Protein AF-A0A947R708-F1 (afdb_monomer_lite)

pLDDT: mean 81.93, std 15.13, range [46.0, 98.25]

Sequence (168 aa):
MAEIEKKAKVAKKEKVEKRPKFTPEEKHSRVLEILKKEYTIENWLLAVLSPVLILYGVYITIGKFGSVDLTAILGNSGIGFIDFFFQTDLARTIVGIVLMVIGSLVIIYLLLPILRPSYQELKKVTWPTAKQLGTDTSRVFAFFVFLMVLFTLYGFALDPLFKWLYSL

Radius of gyration: 36.58 Å; chains: 1; bounding box: 78×97×72 Å

Foldseek 3Di:
DVVVVVVVVVVVPPPPPCPPPDDPVNVVVVVVVVVVVVVVVVLVVLVVVLVVLLVVLVCLLVCDDVPDRNLVCQQPVVPVVSNVQRVDNVSSNVSSVVSNVVSVVSVVVSCCVVVVVVVVVVVVDDDDDPVRVVVVVVVVVVVVVVVVVVVVVVCVVCVVVVVVVVVD

Structure (mmCIF, N/CA/C/O backbone):
data_AF-A0A947R708-F1
#
_entry.id   AF-A0A947R708-F1
#
loop_
_atom_site.group_PDB
_atom_site.id
_atom_site.type_symbol
_atom_site.label_atom_id
_atom_site.label_alt_id
_atom_site.label_comp_id
_atom_site.label_asym_id
_atom_site.label_entity_id
_atom_site.label_seq_id
_atom_site.pdbx_PDB_ins_code
_atom_site.Cartn_x
_atom_site.Cartn_y
_atom_site.Cartn_z
_atom_site.occupancy
_atom_site.B_iso_or_equiv
_atom_site.auth_seq_id
_atom_site.auth_comp_id
_atom_site.auth_asym_id
_atom_site.auth_atom_id
_atom_site.pdbx_PDB_model_num
ATOM 1 N N . MET A 1 1 ? 14.869 79.289 39.007 1.00 55.62 1 MET A N 1
ATOM 2 C CA . MET A 1 1 ? 15.501 78.242 38.166 1.00 55.62 1 MET A CA 1
ATOM 3 C C . MET A 1 1 ? 15.243 76.806 38.649 1.00 55.62 1 MET A C 1
ATOM 5 O O . MET A 1 1 ? 15.261 75.913 37.817 1.00 55.62 1 MET A O 1
ATOM 9 N N . ALA A 1 2 ? 14.900 76.560 39.923 1.00 57.22 2 ALA A N 1
ATOM 10 C CA . ALA A 1 2 ? 14.625 75.205 40.435 1.00 57.22 2 ALA A CA 1
ATOM 11 C C . ALA A 1 2 ? 13.278 74.572 39.992 1.00 57.22 2 ALA A C 1
ATOM 13 O O . ALA A 1 2 ? 13.118 73.355 40.048 1.00 57.22 2 ALA A O 1
ATOM 14 N N . GLU A 1 3 ? 12.301 75.359 39.526 1.00 55.75 3 GLU A N 1
ATOM 15 C CA . GLU A 1 3 ? 11.002 74.827 39.069 1.0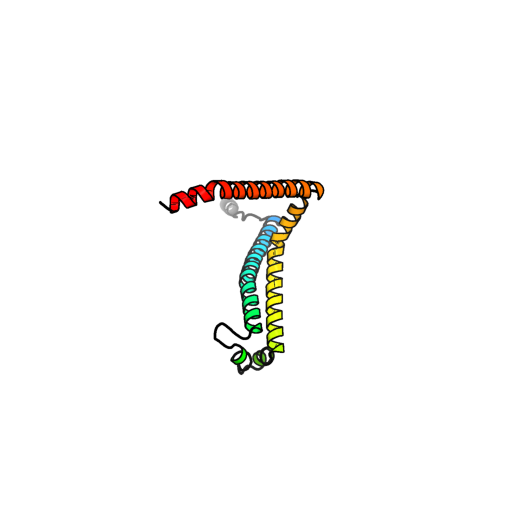0 55.75 3 GLU A CA 1
ATOM 16 C C . GLU A 1 3 ? 11.003 74.315 37.621 1.00 55.75 3 GLU A C 1
ATOM 18 O O . GLU A 1 3 ? 10.243 73.404 37.286 1.00 55.75 3 GLU A O 1
ATOM 23 N N . ILE A 1 4 ? 11.882 74.849 36.766 1.00 55.38 4 ILE A N 1
ATOM 24 C CA . ILE A 1 4 ? 11.959 74.456 35.350 1.00 55.38 4 ILE A CA 1
ATOM 25 C C . ILE A 1 4 ? 12.610 73.068 35.221 1.00 55.38 4 ILE A C 1
ATOM 27 O O . ILE A 1 4 ? 12.123 72.223 34.470 1.00 55.38 4 ILE A O 1
ATOM 31 N N . GLU A 1 5 ? 13.624 72.764 36.041 1.00 54.78 5 GLU A N 1
ATOM 32 C CA . GLU A 1 5 ? 14.222 71.420 36.098 1.00 54.78 5 GLU A CA 1
ATOM 33 C C . GLU A 1 5 ? 13.262 70.352 36.636 1.00 54.78 5 GLU A C 1
ATOM 35 O O . GLU A 1 5 ? 13.303 69.199 36.195 1.00 54.78 5 GLU A O 1
ATOM 40 N N . LYS A 1 6 ? 12.367 70.714 37.565 1.00 54.94 6 LYS A N 1
ATOM 41 C CA . LYS A 1 6 ? 11.381 69.769 38.104 1.00 54.94 6 LYS A CA 1
ATOM 42 C C . LYS A 1 6 ? 10.342 69.392 37.049 1.00 54.94 6 LYS A C 1
ATOM 44 O O . LYS A 1 6 ? 10.049 68.208 36.894 1.00 54.94 6 LYS A O 1
ATOM 49 N N . LYS A 1 7 ? 9.854 70.354 36.258 1.00 51.53 7 LYS A N 1
ATOM 50 C CA . LYS A 1 7 ? 8.898 70.076 35.170 1.00 51.53 7 LYS A CA 1
ATOM 51 C C . LYS A 1 7 ? 9.533 69.295 34.011 1.00 51.53 7 LYS A C 1
ATOM 53 O O . LYS A 1 7 ? 8.898 68.381 33.487 1.00 51.53 7 LYS A O 1
ATOM 58 N N . ALA A 1 8 ? 10.807 69.543 33.689 1.00 53.34 8 ALA A N 1
ATOM 59 C CA . ALA A 1 8 ? 11.534 68.765 32.680 1.00 53.34 8 ALA A CA 1
ATOM 60 C C . ALA A 1 8 ? 11.758 67.294 33.093 1.00 53.34 8 ALA A C 1
ATOM 62 O O . ALA A 1 8 ? 11.718 66.397 32.248 1.00 53.34 8 ALA A O 1
ATOM 63 N N . LYS A 1 9 ? 11.945 67.016 34.392 1.00 51.84 9 LYS A N 1
ATOM 64 C CA . LYS A 1 9 ? 12.088 65.643 34.915 1.00 51.84 9 LYS A CA 1
ATOM 65 C C . LYS A 1 9 ? 10.762 64.883 35.019 1.00 51.84 9 LYS A C 1
ATOM 67 O O . LYS A 1 9 ? 10.777 63.656 34.944 1.00 51.84 9 LYS A O 1
ATOM 72 N N . VAL A 1 10 ? 9.631 65.579 35.157 1.00 52.47 10 VAL A N 1
ATOM 73 C CA . VAL A 1 10 ? 8.300 64.945 35.189 1.00 52.47 10 VAL A CA 1
ATOM 74 C C . VAL A 1 10 ? 7.821 64.604 33.772 1.00 52.47 10 VAL A C 1
ATOM 76 O O . VAL A 1 10 ? 7.396 63.477 33.541 1.00 52.47 10 VAL A O 1
ATOM 79 N N . ALA A 1 11 ? 8.024 65.489 32.788 1.00 48.94 11 ALA A N 1
ATOM 80 C CA . ALA A 1 11 ? 7.631 65.231 31.395 1.00 48.94 11 ALA A CA 1
ATOM 81 C C . ALA A 1 11 ? 8.431 64.097 30.714 1.00 48.94 11 ALA A C 1
ATOM 83 O O . ALA A 1 11 ? 7.959 63.481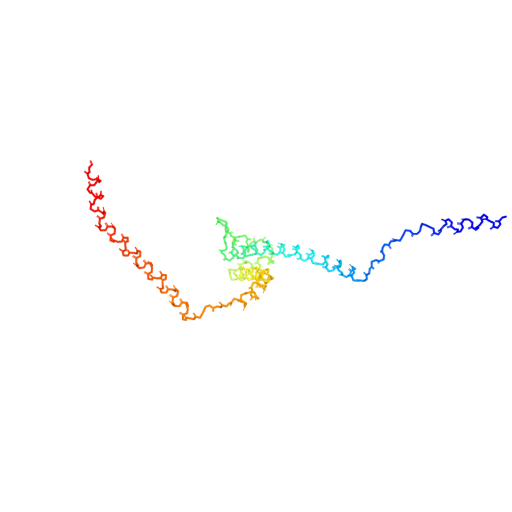 29.761 1.00 48.94 11 ALA A O 1
ATOM 84 N N . LYS A 1 12 ? 9.635 63.772 31.210 1.00 46.00 12 LYS A N 1
ATOM 85 C CA . LYS A 1 12 ? 10.464 62.675 30.674 1.00 46.00 12 LYS A CA 1
ATOM 86 C C . LYS A 1 12 ? 10.104 61.283 31.211 1.00 46.00 12 LYS A C 1
ATOM 88 O O . LYS A 1 12 ? 10.677 60.304 30.741 1.00 46.00 12 LYS A O 1
ATOM 93 N N . LYS A 1 13 ? 9.185 61.170 32.178 1.00 47.72 13 LYS A N 1
ATOM 94 C CA . LYS A 1 13 ? 8.796 59.878 32.776 1.00 47.72 13 LYS A CA 1
ATOM 95 C C . LYS A 1 13 ? 7.572 59.214 32.139 1.00 47.72 13 LYS A C 1
ATOM 97 O O . LYS A 1 13 ? 7.316 58.055 32.446 1.00 47.72 13 LYS A O 1
ATOM 102 N N . GLU A 1 14 ? 6.857 59.883 31.237 1.00 49.16 14 GLU A N 1
ATOM 103 C CA . GLU A 1 14 ? 5.555 59.393 30.747 1.00 49.16 14 GLU A CA 1
ATOM 104 C C . GLU A 1 14 ? 5.552 58.738 29.358 1.00 49.16 14 GLU A C 1
ATOM 106 O O . GLU A 1 14 ? 4.524 58.231 28.921 1.00 49.16 14 GLU A O 1
ATOM 111 N N . LYS A 1 15 ? 6.694 58.649 28.669 1.00 50.25 15 LYS A N 1
ATOM 112 C CA . LYS A 1 15 ? 6.801 57.902 27.401 1.00 50.25 15 LYS A CA 1
ATOM 113 C C . LYS A 1 15 ? 7.949 56.901 27.423 1.00 50.25 15 LYS A C 1
ATOM 115 O O . LYS A 1 15 ? 8.849 56.940 26.593 1.00 50.25 15 LYS A O 1
ATOM 120 N N . VAL A 1 16 ? 7.906 55.974 28.375 1.00 51.53 16 VAL A N 1
ATOM 121 C CA . VAL A 1 16 ? 8.521 54.658 28.171 1.00 51.53 16 VAL A CA 1
ATOM 122 C C . VAL A 1 16 ? 7.377 53.708 27.876 1.00 51.53 16 VAL A C 1
ATOM 124 O O . VAL A 1 16 ? 6.743 53.152 28.770 1.00 51.53 16 VAL A O 1
ATOM 127 N N . GLU A 1 17 ? 7.079 53.626 26.586 1.00 54.16 17 GLU A N 1
ATOM 128 C CA . GLU A 1 17 ? 6.217 52.643 25.952 1.00 54.16 17 GLU A CA 1
ATOM 129 C C . GLU A 1 17 ? 6.489 51.269 26.582 1.00 54.16 17 GLU A C 1
ATOM 131 O O . GLU A 1 17 ? 7.565 50.683 26.421 1.00 54.16 17 GLU A O 1
ATOM 136 N N . LYS A 1 18 ? 5.541 50.797 27.400 1.00 54.31 18 LYS A N 1
ATOM 137 C CA . LYS A 1 18 ? 5.582 49.469 28.010 1.00 54.31 18 LYS A CA 1
ATOM 138 C C . LYS A 1 18 ? 5.513 48.451 26.878 1.00 54.31 18 LYS A C 1
ATOM 140 O O . LYS A 1 18 ? 4.434 48.007 26.503 1.00 54.31 18 LYS A O 1
ATOM 145 N N . ARG A 1 19 ? 6.670 48.069 26.335 1.00 54.50 19 ARG A N 1
ATOM 146 C CA . ARG A 1 19 ? 6.777 46.858 25.522 1.00 54.50 19 ARG A CA 1
ATOM 147 C C . ARG A 1 19 ? 6.236 45.712 26.384 1.00 54.50 19 ARG A C 1
ATOM 149 O O . ARG A 1 19 ? 6.712 45.570 27.517 1.00 54.50 19 ARG A O 1
ATOM 156 N N . PRO A 1 20 ? 5.241 44.942 25.919 1.00 54.88 20 PRO A N 1
ATOM 157 C CA . PRO A 1 20 ? 4.690 43.851 26.706 1.00 54.88 20 PRO A CA 1
ATOM 158 C C . PRO A 1 20 ? 5.828 42.895 27.070 1.00 54.88 20 PRO A C 1
ATOM 160 O O . PRO A 1 20 ? 6.525 42.361 26.204 1.00 54.88 20 PRO A O 1
ATOM 163 N N . LYS A 1 21 ? 6.077 42.742 28.373 1.00 58.00 21 LYS A N 1
ATOM 164 C CA . LYS A 1 21 ? 7.016 41.748 28.888 1.00 58.00 21 LYS A CA 1
ATOM 165 C C . LYS A 1 21 ? 6.348 40.387 28.722 1.00 58.00 21 LYS A C 1
ATOM 167 O O . LYS A 1 21 ? 5.587 39.980 29.588 1.00 58.00 21 LYS A O 1
ATOM 172 N N . PHE A 1 22 ? 6.626 39.730 27.600 1.00 53.78 22 PHE A N 1
ATOM 173 C CA . PHE A 1 22 ? 6.220 38.346 27.363 1.00 53.78 22 PHE A CA 1
ATOM 174 C C . PHE A 1 22 ? 6.740 37.457 28.496 1.00 53.78 22 PHE A C 1
ATOM 176 O O . PHE A 1 22 ? 7.944 37.482 28.796 1.00 53.78 22 PHE A O 1
ATOM 183 N N . THR A 1 23 ? 5.844 36.696 29.121 1.00 60.03 23 THR A N 1
ATOM 184 C CA . THR A 1 23 ? 6.197 35.698 30.136 1.00 60.03 23 THR A CA 1
ATOM 185 C C . THR A 1 23 ? 7.014 34.562 29.492 1.00 60.03 23 THR A C 1
ATOM 187 O O . THR A 1 23 ? 6.925 34.337 28.280 1.00 60.03 23 THR A O 1
ATOM 190 N N . PRO A 1 24 ? 7.863 33.846 30.255 1.00 60.50 24 PRO A N 1
ATOM 191 C CA . PRO A 1 24 ? 8.687 32.755 29.718 1.00 60.50 24 PRO A CA 1
ATOM 192 C C . PRO A 1 24 ? 7.863 31.673 29.002 1.00 60.50 24 PRO A C 1
ATOM 194 O O . PRO A 1 24 ? 8.313 31.117 28.002 1.00 60.50 24 PRO A O 1
ATOM 197 N N . GLU A 1 25 ? 6.634 31.438 29.466 1.00 59.31 25 GLU A N 1
ATOM 198 C CA . GLU A 1 25 ? 5.687 30.466 28.910 1.00 59.31 25 GLU A CA 1
ATOM 199 C C . GLU A 1 25 ? 5.196 30.850 27.503 1.00 59.31 25 GLU A C 1
ATOM 201 O O . GLU A 1 25 ? 5.168 30.004 26.609 1.00 59.31 25 GLU A O 1
ATOM 206 N N . GLU A 1 26 ? 4.917 32.133 27.244 1.00 59.22 26 GLU A N 1
ATOM 207 C CA . GLU A 1 26 ? 4.518 32.619 25.912 1.00 59.22 26 GLU A C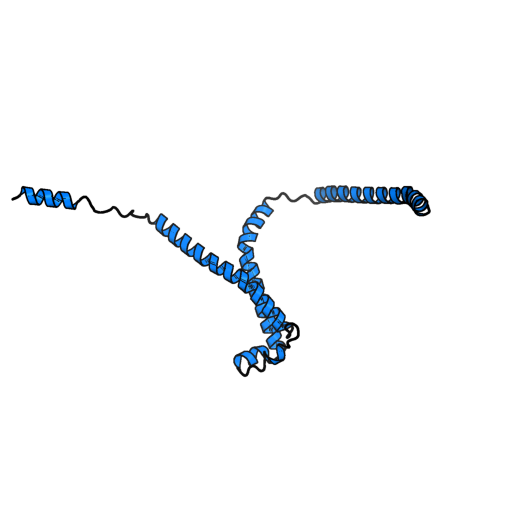A 1
ATOM 208 C C . GLU A 1 26 ? 5.666 32.526 24.897 1.00 59.22 26 GLU A C 1
ATOM 210 O O . GLU A 1 26 ? 5.450 32.249 23.714 1.00 59.22 26 GLU A O 1
ATOM 215 N N . LYS A 1 27 ? 6.909 32.729 25.352 1.00 55.62 27 LYS A N 1
ATOM 216 C CA . LYS A 1 27 ? 8.099 32.555 24.506 1.00 55.62 27 LYS A CA 1
ATOM 217 C C . LYS A 1 27 ? 8.344 31.082 24.184 1.00 55.62 27 LYS A C 1
ATOM 219 O O . LYS A 1 27 ? 8.662 30.769 23.040 1.00 55.62 27 LYS A O 1
ATOM 224 N N . HIS A 1 28 ? 8.148 30.187 25.152 1.00 55.31 28 HIS A N 1
ATOM 225 C CA . HIS A 1 28 ? 8.270 28.744 24.944 1.00 55.31 28 HIS A CA 1
ATOM 226 C C . HIS A 1 28 ? 7.180 28.212 23.994 1.00 55.31 28 HIS A C 1
ATOM 228 O O . HIS A 1 28 ? 7.479 27.393 23.126 1.00 55.31 28 HIS A O 1
ATOM 234 N N . SER A 1 29 ? 5.950 28.740 24.082 1.00 67.00 29 SER A N 1
ATOM 235 C CA . SER A 1 29 ? 4.852 28.423 23.152 1.00 67.00 29 SER A CA 1
ATOM 236 C C . SER A 1 29 ? 5.177 28.828 21.713 1.00 67.00 29 SER A C 1
ATOM 238 O O . SER A 1 29 ? 5.012 28.024 20.800 1.00 67.00 29 SER A O 1
ATOM 240 N N . ARG A 1 30 ? 5.727 30.033 21.501 1.00 66.50 30 ARG A N 1
ATOM 241 C CA . ARG A 1 30 ? 6.102 30.498 20.153 1.00 66.50 30 ARG A CA 1
ATOM 242 C C . ARG A 1 30 ? 7.253 29.712 19.543 1.00 66.50 30 ARG A C 1
ATOM 244 O O . ARG A 1 30 ? 7.219 29.440 18.351 1.00 66.50 30 ARG A O 1
ATOM 251 N N . VAL A 1 31 ? 8.260 29.330 20.331 1.00 70.81 31 VAL A N 1
ATOM 252 C CA . VAL A 1 31 ? 9.366 28.497 19.825 1.00 70.81 31 VAL A CA 1
ATOM 253 C C . VAL A 1 31 ? 8.848 27.114 19.416 1.00 70.81 31 VAL A C 1
ATOM 255 O O . VAL A 1 31 ? 9.167 26.644 18.329 1.00 70.81 31 VAL A O 1
ATOM 258 N N . LEU A 1 32 ? 7.978 26.497 20.221 1.00 70.50 32 LEU A N 1
ATOM 259 C CA . LEU A 1 32 ? 7.310 25.238 19.869 1.00 70.50 32 LEU A CA 1
ATOM 260 C C . LEU A 1 32 ? 6.423 25.356 18.622 1.00 70.50 32 LEU A C 1
ATOM 262 O O . LEU A 1 32 ? 6.399 24.436 17.807 1.00 70.50 32 LEU A O 1
ATOM 266 N N . GLU A 1 33 ? 5.695 26.460 18.466 1.00 68.50 33 GLU A N 1
ATOM 267 C CA . GLU A 1 33 ? 4.873 26.729 17.280 1.00 68.50 33 GLU A CA 1
ATOM 268 C C . GLU A 1 33 ? 5.717 26.914 16.017 1.00 68.50 33 GLU A C 1
ATOM 270 O O . GLU A 1 33 ? 5.373 26.361 14.973 1.00 68.50 33 GLU A O 1
ATOM 275 N N . ILE A 1 34 ? 6.834 27.641 16.108 1.00 63.47 34 ILE A N 1
ATOM 276 C CA . ILE A 1 34 ? 7.760 27.845 14.987 1.00 63.47 34 ILE A CA 1
ATOM 277 C C . ILE A 1 34 ? 8.389 26.512 14.572 1.00 63.47 34 ILE A C 1
ATOM 279 O O . ILE A 1 34 ? 8.344 26.171 13.392 1.00 63.47 34 ILE A O 1
ATOM 283 N N . LEU A 1 35 ? 8.864 25.716 15.536 1.00 60.16 35 LEU A N 1
ATOM 284 C CA . LEU A 1 35 ? 9.419 24.390 15.258 1.00 60.16 35 LEU A CA 1
ATOM 285 C C . LEU A 1 35 ? 8.371 23.487 14.591 1.00 60.16 35 LEU A C 1
ATOM 287 O O . LEU A 1 35 ? 8.622 22.935 13.525 1.00 60.16 35 LEU A O 1
ATOM 291 N N . LYS A 1 36 ? 7.153 23.386 15.143 1.00 61.72 36 LYS A N 1
ATOM 292 C CA . LYS A 1 36 ? 6.065 22.586 14.538 1.00 61.72 36 LYS A CA 1
ATOM 293 C C . LYS A 1 36 ? 5.707 23.033 13.115 1.00 61.72 36 LYS A C 1
ATOM 295 O O . LYS A 1 36 ? 5.309 22.203 12.294 1.00 61.72 36 LYS A O 1
ATOM 300 N N . LYS A 1 37 ? 5.833 24.328 12.817 1.00 63.28 37 LYS A N 1
ATOM 301 C CA . LYS A 1 37 ? 5.553 24.883 11.490 1.00 63.28 37 LYS A CA 1
ATOM 302 C C . LYS A 1 37 ? 6.614 24.477 10.462 1.00 63.28 37 LYS A C 1
ATOM 304 O O . LYS A 1 37 ? 6.236 24.102 9.355 1.00 63.28 37 LYS A O 1
ATOM 309 N N . GLU A 1 38 ? 7.895 24.477 10.828 1.00 61.12 38 GLU A N 1
ATOM 310 C CA . GLU A 1 38 ? 8.980 23.981 9.962 1.00 61.12 38 GLU A CA 1
ATOM 311 C C . GLU A 1 38 ? 8.860 22.472 9.701 1.00 61.12 38 GLU A C 1
ATOM 313 O O . GLU A 1 38 ? 8.858 22.055 8.541 1.00 61.12 38 GLU A O 1
ATOM 318 N N . TYR A 1 39 ? 8.595 21.667 10.738 1.00 62.38 39 TYR A N 1
ATOM 319 C CA . TYR A 1 39 ? 8.376 20.216 10.597 1.00 62.38 39 TYR A CA 1
ATOM 320 C C . TYR A 1 39 ? 7.191 19.853 9.684 1.00 62.38 39 TYR A C 1
ATOM 322 O O . TYR A 1 39 ? 7.143 18.765 9.110 1.00 62.38 39 TYR A O 1
ATOM 330 N N . THR A 1 40 ? 6.220 20.756 9.515 1.00 72.75 40 THR A N 1
ATOM 331 C CA . THR A 1 40 ? 5.095 20.519 8.601 1.00 72.75 40 THR A CA 1
ATOM 332 C C . THR A 1 40 ? 5.551 20.560 7.141 1.00 72.75 40 THR A C 1
ATOM 334 O O . THR A 1 40 ? 5.102 19.739 6.344 1.00 72.75 40 THR A O 1
ATOM 337 N N . ILE A 1 41 ? 6.465 21.467 6.784 1.00 82.94 41 ILE A N 1
ATOM 338 C CA . ILE A 1 41 ? 6.984 21.581 5.412 1.00 82.94 41 ILE A CA 1
ATOM 339 C C . ILE A 1 41 ? 7.826 20.352 5.063 1.00 82.94 41 ILE A C 1
ATOM 341 O O . ILE A 1 41 ? 7.667 19.799 3.977 1.00 82.94 41 ILE A O 1
ATOM 345 N N . GLU A 1 42 ? 8.660 19.884 5.994 1.00 82.81 42 GLU A N 1
ATOM 346 C CA . GLU A 1 42 ? 9.450 18.660 5.815 1.00 82.81 42 GLU A CA 1
ATOM 347 C C . GLU A 1 42 ? 8.556 17.443 5.556 1.00 82.81 42 GLU A C 1
ATOM 349 O O . GLU A 1 42 ? 8.787 16.703 4.602 1.00 82.81 42 GLU A O 1
ATOM 354 N N . ASN A 1 43 ? 7.477 17.273 6.327 1.00 86.44 43 ASN A N 1
ATOM 355 C CA . ASN A 1 43 ? 6.533 16.175 6.108 1.00 86.44 43 ASN A CA 1
ATOM 356 C C . ASN A 1 43 ? 5.827 16.261 4.748 1.00 86.44 43 ASN A C 1
ATOM 358 O O . ASN A 1 43 ? 5.646 15.237 4.093 1.00 86.44 43 ASN A O 1
ATOM 362 N N . TRP A 1 44 ? 5.447 17.458 4.298 1.00 87.75 44 TRP A N 1
ATOM 363 C CA . TRP A 1 44 ? 4.866 17.647 2.964 1.00 87.75 44 TRP A CA 1
ATOM 364 C C . TRP A 1 44 ? 5.869 17.346 1.849 1.00 87.75 44 TRP A C 1
ATOM 366 O O . TRP A 1 44 ? 5.518 16.690 0.867 1.00 87.75 44 TRP A O 1
ATOM 376 N N . LEU A 1 45 ? 7.123 17.771 2.016 1.00 89.81 45 LEU A N 1
ATOM 377 C CA . LEU A 1 45 ? 8.194 17.454 1.080 1.00 89.81 45 LEU A CA 1
ATOM 378 C C . LEU A 1 45 ? 8.412 15.940 1.004 1.00 89.81 45 LEU A C 1
ATOM 380 O O . LEU A 1 45 ? 8.420 15.381 -0.089 1.00 89.81 45 LEU A O 1
ATOM 384 N N . LEU A 1 46 ? 8.513 15.268 2.151 1.00 91.00 46 LEU A N 1
ATOM 385 C CA . LEU A 1 46 ? 8.645 13.814 2.241 1.00 91.00 46 LEU A CA 1
ATOM 386 C C . LEU A 1 46 ? 7.446 13.083 1.622 1.00 91.00 46 LEU A C 1
ATOM 388 O O . LEU A 1 46 ? 7.633 12.062 0.960 1.00 91.00 46 LEU A O 1
ATOM 392 N N . ALA A 1 47 ? 6.233 13.616 1.785 1.00 90.81 47 ALA A N 1
ATOM 393 C CA . ALA A 1 47 ? 5.013 13.034 1.232 1.00 90.81 47 ALA A CA 1
ATOM 394 C C . ALA A 1 47 ? 4.979 13.059 -0.299 1.00 90.81 47 ALA A C 1
ATOM 396 O O . ALA A 1 47 ? 4.473 12.119 -0.905 1.00 90.81 47 ALA A O 1
ATOM 397 N N . VAL A 1 48 ? 5.533 14.097 -0.928 1.00 93.62 48 VAL A N 1
ATOM 398 C CA . VAL A 1 48 ? 5.655 14.174 -2.393 1.00 93.62 48 VAL A CA 1
ATOM 399 C C . VAL A 1 48 ? 6.880 13.402 -2.886 1.00 93.62 48 VAL A C 1
ATOM 401 O O . VAL A 1 48 ? 6.814 12.711 -3.903 1.00 93.62 48 VAL A O 1
ATOM 404 N N . LEU A 1 49 ? 7.995 13.482 -2.158 1.00 93.31 49 LEU A N 1
ATOM 405 C CA . LEU A 1 49 ? 9.257 12.853 -2.541 1.00 93.31 49 LEU A CA 1
ATOM 406 C C . LEU A 1 49 ? 9.177 11.323 -2.487 1.00 93.31 49 LEU A C 1
ATOM 408 O O . LEU A 1 49 ? 9.770 10.648 -3.323 1.00 93.31 49 LEU A O 1
ATOM 412 N N . SER A 1 50 ? 8.439 10.765 -1.529 1.00 93.75 50 SER A N 1
ATOM 413 C CA . SER A 1 50 ? 8.342 9.318 -1.338 1.00 93.75 50 SER A CA 1
ATOM 414 C C . SER A 1 50 ? 7.714 8.569 -2.533 1.00 93.75 50 SER A C 1
ATOM 416 O O . SER A 1 50 ? 8.357 7.646 -3.039 1.00 93.75 50 SER A O 1
ATOM 418 N N . PRO A 1 51 ? 6.541 8.959 -3.071 1.00 95.12 51 PRO A N 1
ATOM 419 C CA . PRO A 1 51 ? 6.008 8.372 -4.299 1.00 95.12 51 PRO A CA 1
ATOM 420 C C . PRO A 1 51 ? 6.978 8.473 -5.478 1.00 95.12 51 PRO A C 1
ATOM 422 O O . PRO A 1 51 ? 7.123 7.522 -6.242 1.00 95.12 51 PRO A O 1
ATOM 425 N N . VAL A 1 52 ? 7.686 9.599 -5.602 1.00 94.81 52 VAL A N 1
ATOM 426 C CA . VAL A 1 52 ? 8.687 9.814 -6.656 1.00 94.81 52 VAL A CA 1
ATOM 427 C C . VAL A 1 52 ? 9.872 8.852 -6.497 1.00 94.81 52 VAL A C 1
ATOM 429 O O . VAL A 1 52 ? 10.285 8.228 -7.473 1.00 94.81 52 VAL A O 1
ATOM 432 N N . LEU A 1 53 ? 10.379 8.666 -5.275 1.00 94.81 53 LEU A N 1
ATOM 433 C CA . LEU A 1 53 ? 11.432 7.696 -4.945 1.00 94.81 53 LEU A CA 1
ATOM 434 C C . LEU A 1 53 ? 11.023 6.263 -5.299 1.00 94.81 53 LEU A C 1
ATOM 436 O O . LEU A 1 53 ? 11.808 5.538 -5.909 1.00 94.81 53 LEU A O 1
ATOM 440 N N . ILE A 1 54 ? 9.797 5.862 -4.949 1.00 95.31 54 ILE A N 1
ATOM 441 C CA . ILE A 1 54 ? 9.279 4.525 -5.263 1.00 95.31 54 ILE A CA 1
ATOM 442 C C . ILE A 1 54 ? 9.165 4.347 -6.777 1.00 95.31 54 ILE A C 1
ATOM 444 O O . ILE A 1 54 ? 9.627 3.335 -7.298 1.00 95.31 54 ILE A O 1
ATOM 448 N N . LEU A 1 55 ? 8.607 5.331 -7.491 1.00 94.38 55 LEU A N 1
ATOM 449 C CA . LEU A 1 55 ? 8.501 5.290 -8.950 1.00 94.38 55 LEU A CA 1
ATOM 450 C C . LEU A 1 55 ? 9.873 5.123 -9.606 1.00 94.38 55 LEU A C 1
ATOM 452 O O . LEU A 1 55 ? 10.043 4.232 -10.435 1.00 94.38 55 LEU A O 1
ATOM 456 N N . TYR A 1 56 ? 10.867 5.921 -9.207 1.00 91.38 56 TYR A N 1
ATOM 457 C CA . TYR A 1 56 ? 12.229 5.764 -9.717 1.00 91.38 56 TYR A CA 1
ATOM 458 C C . TYR A 1 56 ? 12.824 4.401 -9.369 1.00 91.38 56 TYR A C 1
ATOM 460 O O . TYR A 1 56 ? 13.418 3.773 -10.242 1.00 91.38 56 TYR A O 1
ATOM 468 N N . GLY A 1 57 ? 12.623 3.910 -8.144 1.00 92.69 57 GLY A N 1
ATOM 469 C CA . GLY A 1 57 ? 13.057 2.572 -7.749 1.00 92.69 57 GLY A CA 1
ATOM 470 C C . GLY A 1 57 ? 12.486 1.482 -8.660 1.00 92.69 57 GLY A C 1
ATOM 471 O O . GLY A 1 57 ? 13.239 0.653 -9.166 1.00 92.69 57 GLY A O 1
ATOM 472 N N . VAL A 1 58 ? 11.185 1.545 -8.961 1.00 92.88 58 VAL A N 1
ATOM 473 C CA . VAL A 1 58 ? 10.509 0.612 -9.878 1.00 92.88 58 VAL A CA 1
ATOM 474 C C . VAL A 1 58 ? 11.077 0.707 -11.298 1.00 92.88 58 VAL A C 1
ATOM 476 O O . VAL A 1 58 ? 11.416 -0.320 -11.888 1.00 92.88 58 VAL A O 1
ATOM 479 N N . TYR A 1 59 ? 11.230 1.914 -11.850 1.00 91.44 59 TYR A N 1
ATOM 480 C CA . TYR A 1 59 ? 11.756 2.091 -13.210 1.00 91.44 59 TYR A CA 1
ATOM 481 C C . TYR A 1 59 ? 13.209 1.629 -13.352 1.00 91.44 59 TYR A C 1
ATOM 483 O O . TYR A 1 59 ? 13.565 1.016 -14.360 1.00 91.44 59 TYR A O 1
ATOM 491 N N . ILE A 1 60 ? 14.034 1.866 -12.332 1.00 90.06 60 ILE A N 1
ATOM 492 C CA . ILE A 1 60 ? 15.420 1.391 -12.279 1.00 90.06 60 ILE A CA 1
ATOM 493 C C . ILE A 1 60 ? 15.453 -0.142 -12.244 1.00 90.06 60 ILE A C 1
ATOM 495 O O . ILE A 1 60 ? 16.218 -0.751 -12.993 1.00 90.06 60 ILE A O 1
ATOM 499 N N . THR A 1 61 ? 14.599 -0.778 -11.436 1.00 90.19 61 THR A N 1
ATOM 500 C CA . THR A 1 61 ? 14.517 -2.245 -11.362 1.00 90.19 61 THR A CA 1
ATOM 501 C C . THR A 1 61 ? 14.040 -2.868 -12.677 1.00 90.19 61 THR A C 1
ATOM 503 O O . THR A 1 61 ? 14.609 -3.864 -13.115 1.00 90.19 61 THR A O 1
ATOM 506 N N . ILE A 1 62 ? 13.044 -2.274 -13.342 1.00 87.88 62 ILE A N 1
ATOM 507 C CA . ILE A 1 62 ? 12.548 -2.746 -14.648 1.00 87.88 62 ILE A CA 1
ATOM 508 C C . ILE A 1 62 ? 13.574 -2.485 -15.765 1.00 87.88 62 ILE A C 1
ATOM 510 O O . ILE A 1 62 ? 13.602 -3.205 -16.763 1.00 87.88 62 ILE A O 1
ATOM 514 N N . GLY A 1 63 ? 14.418 -1.460 -15.615 1.00 82.62 63 GLY A N 1
ATOM 515 C CA . GLY A 1 63 ? 15.405 -1.061 -16.619 1.00 82.62 63 GLY A CA 1
ATOM 516 C C . GLY A 1 63 ? 14.798 -0.372 -17.845 1.00 82.62 63 GLY A C 1
ATOM 517 O O . GLY A 1 63 ? 15.496 -0.165 -18.832 1.00 82.62 63 GLY A O 1
ATOM 518 N N . LYS A 1 64 ? 13.512 0.003 -17.808 1.00 82.56 64 LYS A N 1
ATOM 519 C CA . LYS A 1 64 ? 12.809 0.675 -18.913 1.00 82.56 64 LYS A CA 1
ATOM 520 C C . LYS A 1 64 ? 11.881 1.766 -18.399 1.00 82.56 64 LYS A C 1
ATOM 522 O O . LYS A 1 64 ? 11.239 1.600 -17.364 1.00 82.56 64 LYS A O 1
ATOM 527 N N . PHE A 1 65 ? 11.757 2.842 -19.168 1.00 80.12 65 PHE A N 1
ATOM 528 C CA . PHE A 1 65 ? 10.791 3.917 -18.953 1.00 80.12 65 PHE A CA 1
ATOM 529 C C . PHE A 1 65 ? 10.000 4.116 -20.247 1.00 80.12 65 PHE A C 1
ATOM 531 O O . PHE A 1 65 ? 10.470 4.737 -21.202 1.00 80.12 65 PHE A O 1
ATOM 538 N N . GLY A 1 66 ? 8.810 3.516 -20.314 1.00 80.88 66 GLY A N 1
ATOM 539 C CA . GLY A 1 66 ? 8.031 3.450 -21.551 1.00 80.88 66 GLY A CA 1
ATOM 540 C C . GLY A 1 66 ? 8.789 2.689 -22.643 1.00 80.88 66 GLY A C 1
ATOM 541 O O . GLY A 1 66 ? 9.090 1.508 -22.483 1.00 80.88 66 GLY A O 1
ATOM 542 N N . SER A 1 67 ? 9.105 3.368 -23.745 1.00 80.62 67 SER A N 1
ATOM 543 C CA . SER A 1 67 ? 9.890 2.818 -24.859 1.00 80.62 67 SER A CA 1
ATOM 544 C C . SER A 1 67 ? 11.402 3.030 -24.723 1.00 80.62 67 SER A C 1
ATOM 546 O O . SER A 1 67 ? 12.150 2.563 -25.578 1.00 80.62 67 SER A O 1
ATOM 548 N N . VAL A 1 68 ? 11.858 3.758 -23.699 1.00 81.38 68 VAL A N 1
ATOM 549 C CA . VAL A 1 68 ? 13.277 4.077 -23.498 1.00 81.38 68 VAL A CA 1
ATOM 550 C C . VAL A 1 68 ? 13.930 2.998 -22.642 1.00 81.38 68 VAL A C 1
ATOM 552 O O . VAL A 1 68 ? 13.438 2.671 -21.559 1.00 81.38 68 VAL A O 1
ATOM 555 N N . ASP A 1 69 ? 15.051 2.466 -23.122 1.00 81.38 69 ASP A N 1
ATOM 556 C CA . ASP A 1 69 ? 15.889 1.538 -22.369 1.00 81.38 69 ASP A CA 1
ATOM 557 C C . ASP A 1 69 ? 16.815 2.323 -21.431 1.00 81.38 69 ASP A C 1
ATOM 559 O O . ASP A 1 69 ? 17.711 3.047 -21.871 1.00 81.38 69 ASP A O 1
ATOM 563 N N . LEU A 1 70 ? 16.569 2.214 -20.126 1.00 76.75 70 LEU A N 1
ATOM 564 C CA . LEU A 1 70 ? 17.363 2.908 -19.114 1.00 76.75 70 LEU A CA 1
ATOM 565 C C . LEU A 1 70 ? 18.714 2.235 -18.922 1.00 76.75 70 LEU A C 1
ATOM 567 O O . LEU A 1 70 ? 19.638 2.905 -18.482 1.00 76.75 70 LEU A O 1
ATOM 571 N N . THR A 1 71 ? 18.856 0.957 -19.268 1.00 75.06 71 THR A N 1
ATOM 572 C CA . THR A 1 71 ? 20.110 0.210 -19.091 1.00 75.06 71 THR A CA 1
ATOM 573 C C . THR A 1 71 ? 21.220 0.718 -20.013 1.00 75.06 71 THR A C 1
ATOM 575 O O . THR A 1 71 ? 22.390 0.698 -19.648 1.00 75.06 71 THR A O 1
ATOM 578 N N . ALA A 1 72 ? 20.847 1.260 -21.175 1.00 72.81 72 ALA A N 1
ATOM 579 C CA . ALA A 1 72 ? 21.779 1.877 -22.114 1.00 72.81 72 ALA A CA 1
ATOM 580 C C . ALA A 1 72 ? 22.287 3.255 -21.646 1.00 72.81 72 ALA A C 1
ATOM 582 O O . ALA A 1 72 ? 23.332 3.714 -22.105 1.00 72.81 72 ALA A O 1
ATOM 583 N N . ILE A 1 73 ? 21.547 3.921 -20.750 1.00 76.62 73 ILE A N 1
ATOM 584 C CA . ILE A 1 73 ? 21.830 5.283 -20.269 1.00 76.62 73 ILE A CA 1
ATOM 585 C C . ILE A 1 73 ? 22.457 5.238 -18.866 1.00 76.62 73 ILE A C 1
ATOM 587 O O . 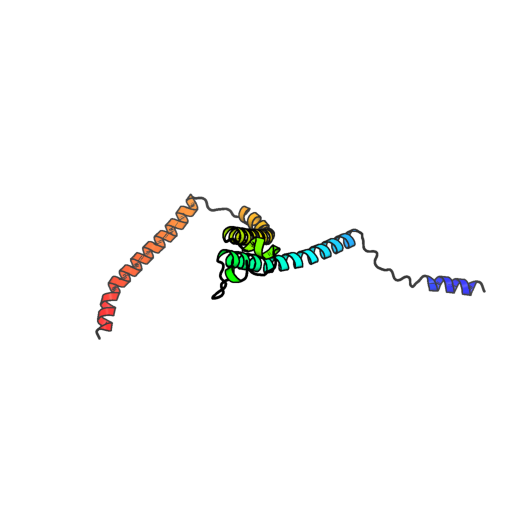ILE A 1 73 ? 23.491 5.857 -18.617 1.00 76.62 73 ILE A O 1
ATOM 591 N N . LEU A 1 74 ? 21.842 4.493 -17.944 1.00 71.19 74 LEU A N 1
ATOM 592 C CA . LEU A 1 74 ? 22.324 4.231 -16.589 1.00 71.19 74 LEU A CA 1
ATOM 593 C C . LEU A 1 74 ? 23.285 3.033 -16.639 1.00 71.19 74 LEU A C 1
ATOM 595 O O . LEU A 1 74 ? 22.845 1.887 -16.603 1.00 71.19 74 LEU A O 1
ATOM 599 N N . GLY A 1 75 ? 24.587 3.309 -16.731 1.00 69.12 75 GLY A N 1
ATOM 600 C CA . GLY A 1 75 ? 25.648 2.295 -16.828 1.00 69.12 75 GLY A CA 1
ATOM 601 C C . GLY A 1 75 ? 26.720 2.615 -17.874 1.00 69.12 75 GLY A C 1
ATOM 602 O O . GLY A 1 75 ? 27.795 2.022 -17.839 1.00 69.12 75 GLY A O 1
ATOM 603 N N . ASN A 1 76 ? 26.441 3.562 -18.777 1.00 77.31 76 ASN A N 1
ATOM 604 C CA . ASN A 1 76 ? 27.384 4.074 -19.776 1.00 77.31 76 ASN A CA 1
ATOM 605 C C . ASN A 1 76 ? 27.364 5.614 -19.825 1.00 77.31 76 ASN A C 1
ATOM 607 O O . ASN A 1 76 ? 27.449 6.236 -20.884 1.00 77.31 76 ASN A O 1
ATOM 611 N N . SER A 1 77 ? 27.183 6.237 -18.661 1.00 76.06 77 SER A N 1
ATOM 612 C CA . SER A 1 77 ? 27.047 7.689 -18.517 1.00 76.06 77 SER A CA 1
ATOM 613 C C . SER A 1 77 ? 28.386 8.431 -18.617 1.00 76.06 77 SER A C 1
ATOM 615 O O . SER A 1 77 ? 28.401 9.656 -18.744 1.00 76.06 77 SER A O 1
ATOM 617 N N . GLY A 1 78 ? 29.512 7.708 -18.554 1.00 77.94 78 GLY A N 1
ATOM 618 C CA . GLY A 1 78 ? 30.861 8.282 -18.549 1.00 77.94 78 GLY A CA 1
ATOM 619 C C . GLY A 1 78 ? 31.263 8.856 -17.187 1.00 77.94 78 GLY A C 1
ATOM 620 O O . GLY A 1 78 ? 32.357 9.402 -17.040 1.00 77.94 78 GLY A O 1
ATOM 621 N N . ILE A 1 79 ? 30.395 8.722 -16.180 1.00 82.00 79 ILE A N 1
ATOM 622 C CA . ILE A 1 79 ? 30.634 9.133 -14.799 1.00 82.00 79 ILE A CA 1
ATOM 623 C C . ILE A 1 79 ? 30.830 7.859 -13.979 1.00 82.00 79 ILE A C 1
ATOM 625 O O . ILE A 1 79 ? 29.865 7.179 -13.633 1.00 82.00 79 ILE A O 1
ATOM 629 N N . GLY A 1 80 ? 32.081 7.562 -13.611 1.00 79.19 80 GLY A N 1
ATOM 630 C CA . GLY A 1 80 ? 32.448 6.287 -12.977 1.00 79.19 80 GLY A CA 1
ATOM 631 C C . GLY A 1 80 ? 31.667 5.940 -11.702 1.00 79.19 80 GLY A C 1
ATOM 632 O O . GLY A 1 80 ? 31.446 4.768 -11.424 1.00 79.19 80 GLY A O 1
ATOM 633 N N . PHE A 1 81 ? 31.187 6.938 -10.951 1.00 79.25 81 PHE A N 1
ATOM 634 C CA . PHE A 1 81 ? 30.315 6.709 -9.796 1.00 79.25 81 PHE A CA 1
ATOM 635 C C . PHE A 1 81 ? 28.935 6.174 -10.199 1.00 79.25 81 PHE A C 1
ATOM 637 O O . PHE A 1 81 ? 28.461 5.209 -9.615 1.00 79.25 81 PHE A O 1
ATOM 644 N N . ILE A 1 82 ? 28.288 6.779 -11.198 1.00 79.62 82 ILE A N 1
ATOM 645 C CA . ILE A 1 82 ? 26.955 6.366 -11.659 1.00 79.62 82 ILE A CA 1
ATOM 646 C C . ILE A 1 82 ? 27.063 4.993 -12.317 1.00 79.62 82 ILE A C 1
ATOM 648 O O . ILE A 1 82 ? 26.289 4.090 -12.006 1.00 79.62 82 ILE A O 1
ATOM 652 N N . ASP A 1 83 ? 28.081 4.807 -13.152 1.00 79.69 83 ASP A N 1
ATOM 653 C CA . ASP A 1 83 ? 28.297 3.540 -13.837 1.00 79.69 83 ASP A CA 1
ATOM 654 C C . ASP A 1 83 ? 28.571 2.417 -12.821 1.00 79.69 83 ASP A C 1
ATOM 656 O O . ASP A 1 83 ? 27.970 1.357 -12.927 1.00 79.69 83 ASP A O 1
ATOM 660 N N . PHE A 1 84 ? 29.310 2.658 -11.732 1.00 81.69 84 PHE A N 1
ATOM 661 C CA . PHE A 1 84 ? 29.497 1.658 -10.668 1.00 81.69 84 PHE A CA 1
ATOM 662 C C . PHE A 1 84 ? 28.178 1.136 -10.058 1.00 81.69 84 PHE A C 1
ATOM 664 O O . PHE A 1 84 ? 28.044 -0.063 -9.806 1.00 81.69 84 PHE A O 1
ATOM 671 N N . PHE A 1 85 ? 27.188 2.008 -9.837 1.00 80.88 85 PHE A N 1
ATOM 672 C CA . PHE A 1 85 ? 25.901 1.616 -9.244 1.00 80.88 85 PHE A CA 1
ATOM 673 C C . PHE A 1 85 ? 24.923 0.981 -10.240 1.00 80.88 85 PHE A C 1
ATOM 675 O O . PHE A 1 85 ? 24.015 0.264 -9.816 1.00 80.88 85 PHE A O 1
ATOM 682 N N . PHE A 1 86 ? 25.093 1.219 -11.544 1.00 83.69 86 PHE A N 1
ATOM 683 C CA . PHE A 1 86 ? 24.102 0.842 -12.560 1.00 83.69 86 PHE A CA 1
ATOM 684 C C . PHE A 1 86 ? 24.628 -0.051 -13.694 1.00 83.69 86 PHE A C 1
ATOM 686 O O . PHE A 1 86 ? 23.822 -0.568 -14.464 1.00 83.69 86 PHE A O 1
ATOM 693 N N . GLN A 1 87 ? 25.939 -0.295 -13.776 1.00 81.94 87 GLN A N 1
ATOM 694 C CA . GLN A 1 87 ? 26.580 -1.080 -14.840 1.00 81.94 87 GLN A CA 1
ATOM 695 C C . GLN A 1 87 ? 26.125 -2.541 -14.863 1.00 81.94 87 GLN A C 1
ATOM 697 O O . GLN A 1 87 ? 26.031 -3.139 -15.9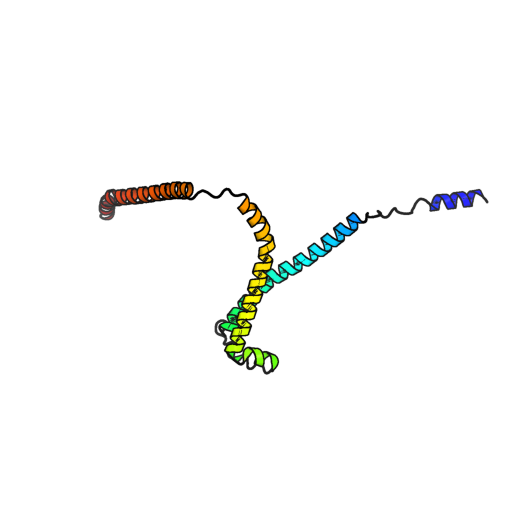31 1.00 81.94 87 GLN A O 1
ATOM 702 N N . THR A 1 88 ? 25.874 -3.136 -13.696 1.00 84.44 88 THR A N 1
ATOM 703 C CA . THR A 1 88 ? 25.419 -4.530 -13.606 1.00 84.44 88 THR A CA 1
ATOM 704 C C . THR A 1 88 ? 23.937 -4.592 -13.269 1.00 84.44 88 THR A C 1
ATOM 706 O O . THR A 1 88 ? 23.438 -3.806 -12.460 1.00 84.44 88 THR A O 1
ATOM 709 N N . ASP A 1 89 ? 23.234 -5.575 -13.836 1.00 84.62 89 ASP A N 1
ATOM 710 C CA . ASP A 1 89 ? 21.809 -5.788 -13.557 1.00 84.62 89 ASP A CA 1
ATOM 711 C C . ASP A 1 89 ? 21.543 -6.017 -12.063 1.00 84.62 89 ASP A C 1
ATOM 713 O O . ASP A 1 89 ? 20.540 -5.548 -11.522 1.00 84.62 89 ASP A O 1
ATOM 717 N N . LEU A 1 90 ? 22.472 -6.686 -11.373 1.00 86.19 90 LEU A N 1
ATOM 718 C CA . LEU A 1 90 ? 22.379 -6.948 -9.941 1.00 86.19 90 LEU A CA 1
ATOM 719 C C . LEU A 1 90 ? 22.532 -5.661 -9.116 1.00 86.19 90 LEU A C 1
ATOM 721 O O . LEU A 1 90 ? 21.690 -5.399 -8.258 1.00 86.19 90 LEU A O 1
ATOM 725 N N . ALA A 1 91 ? 23.540 -4.827 -9.400 1.00 87.19 91 ALA A N 1
ATOM 726 C CA . ALA A 1 91 ? 23.720 -3.548 -8.704 1.00 87.19 91 ALA A CA 1
ATOM 727 C C . ALA A 1 91 ? 22.528 -2.609 -8.940 1.00 87.19 91 ALA A C 1
ATOM 729 O O . ALA A 1 91 ? 21.963 -2.081 -7.979 1.00 87.19 91 ALA A O 1
ATOM 730 N N . ARG A 1 92 ? 22.062 -2.501 -10.192 1.00 88.00 92 ARG A N 1
ATOM 731 C CA . ARG A 1 92 ? 20.880 -1.707 -10.556 1.00 88.00 92 ARG A CA 1
ATOM 732 C C . ARG A 1 92 ? 19.640 -2.158 -9.786 1.00 88.00 92 ARG A C 1
ATOM 734 O O . ARG A 1 92 ? 18.923 -1.334 -9.221 1.00 88.00 92 ARG A O 1
ATOM 741 N N . THR A 1 93 ? 19.402 -3.468 -9.733 1.00 90.06 93 THR A N 1
ATOM 742 C CA . THR A 1 93 ? 18.253 -4.041 -9.022 1.00 90.06 93 THR A CA 1
ATOM 743 C C . THR A 1 93 ? 18.316 -3.744 -7.527 1.00 90.06 93 THR A C 1
ATOM 745 O O . THR A 1 93 ? 17.308 -3.337 -6.950 1.00 90.06 93 THR A O 1
ATOM 748 N N . ILE A 1 94 ? 19.492 -3.879 -6.905 1.00 91.94 94 ILE A N 1
ATOM 749 C CA . ILE A 1 94 ? 19.687 -3.559 -5.484 1.00 91.94 94 ILE A CA 1
ATOM 750 C C . ILE A 1 94 ? 19.396 -2.081 -5.217 1.00 91.94 94 ILE A C 1
ATOM 752 O O . ILE A 1 94 ? 18.640 -1.776 -4.296 1.00 91.94 94 ILE A O 1
ATOM 756 N N . VAL A 1 95 ? 19.937 -1.167 -6.028 1.00 91.50 95 VAL A N 1
ATOM 757 C CA . VAL A 1 95 ? 19.682 0.275 -5.879 1.00 91.50 95 VAL A CA 1
ATOM 758 C C . VAL A 1 95 ? 18.188 0.579 -6.018 1.00 91.50 95 VAL A C 1
ATOM 760 O O . VAL A 1 95 ? 17.633 1.302 -5.190 1.00 91.50 95 VAL A O 1
ATOM 763 N N . GLY A 1 96 ? 17.511 -0.026 -6.998 1.00 92.62 96 GLY A N 1
ATOM 764 C CA . GLY A 1 96 ? 16.063 0.112 -7.165 1.00 92.62 96 GLY A CA 1
ATOM 765 C C . GLY A 1 96 ? 15.271 -0.372 -5.944 1.00 92.62 96 GLY A C 1
ATOM 766 O O . GLY A 1 96 ? 14.396 0.344 -5.453 1.00 92.62 96 GLY A O 1
ATOM 767 N N . ILE A 1 97 ? 15.625 -1.534 -5.383 1.00 94.12 97 ILE A N 1
ATOM 768 C CA . ILE A 1 97 ? 15.008 -2.068 -4.156 1.00 94.12 97 ILE A CA 1
ATOM 769 C C . ILE A 1 97 ? 15.245 -1.137 -2.968 1.00 94.12 97 ILE A C 1
ATOM 771 O O . ILE A 1 97 ? 14.307 -0.852 -2.226 1.00 94.12 97 ILE A O 1
ATOM 775 N N . VAL A 1 98 ? 16.462 -0.621 -2.796 1.00 95.31 98 VAL A N 1
ATOM 776 C CA . VAL A 1 98 ? 16.782 0.319 -1.713 1.00 95.31 98 VAL A CA 1
ATOM 777 C C . VAL A 1 98 ? 15.921 1.580 -1.816 1.00 95.31 98 VAL A C 1
ATOM 779 O O . VAL A 1 98 ? 15.336 1.991 -0.814 1.00 95.31 98 VAL A O 1
ATOM 782 N N . LEU A 1 99 ? 15.768 2.154 -3.014 1.00 94.69 99 LEU A N 1
ATOM 783 C CA . LEU A 1 99 ? 14.898 3.315 -3.233 1.00 94.69 99 LEU A CA 1
ATOM 784 C C . LEU A 1 99 ? 13.430 3.008 -2.908 1.00 94.69 99 LEU A C 1
ATOM 786 O O . LEU A 1 99 ? 12.775 3.804 -2.231 1.00 94.69 99 LEU A O 1
ATOM 790 N N . MET A 1 100 ? 12.927 1.841 -3.321 1.00 95.88 100 MET A N 1
ATOM 791 C CA . MET A 1 100 ? 11.563 1.404 -3.000 1.00 95.88 100 MET A CA 1
ATOM 792 C C . MET A 1 100 ? 11.354 1.220 -1.491 1.00 95.88 100 MET A C 1
ATOM 794 O O . MET A 1 100 ? 10.329 1.650 -0.956 1.00 95.88 100 MET A O 1
ATOM 798 N N . VAL A 1 101 ? 12.320 0.623 -0.788 1.00 96.75 101 VAL A N 1
ATOM 799 C CA . VAL A 1 101 ? 12.255 0.408 0.666 1.00 96.75 101 VAL A CA 1
ATOM 800 C C . VAL A 1 101 ? 12.300 1.737 1.412 1.00 96.75 101 VAL A C 1
ATOM 802 O O . VAL A 1 101 ? 11.445 1.975 2.264 1.00 96.75 101 VAL A O 1
ATOM 805 N N . ILE A 1 102 ? 13.237 2.629 1.077 1.00 96.00 102 ILE A N 1
ATOM 806 C CA . ILE A 1 102 ? 13.336 3.956 1.701 1.00 96.00 102 ILE A CA 1
ATOM 807 C C . ILE A 1 102 ? 12.048 4.746 1.461 1.00 96.00 102 ILE A C 1
ATOM 809 O O . ILE A 1 102 ? 11.465 5.267 2.411 1.00 96.00 102 ILE A O 1
ATOM 813 N N . GLY A 1 103 ? 11.562 4.782 0.218 1.00 95.12 103 GLY A N 1
ATOM 814 C CA . GLY A 1 103 ? 10.301 5.437 -0.114 1.00 95.12 103 GLY A CA 1
ATOM 815 C C . GLY A 1 103 ? 9.139 4.884 0.714 1.00 95.12 103 GLY A C 1
ATOM 816 O O . GLY A 1 103 ? 8.408 5.659 1.331 1.00 95.12 103 GLY A O 1
ATOM 817 N N . SER A 1 104 ? 9.026 3.559 0.823 1.00 95.94 104 SER A N 1
ATOM 818 C CA . SER A 1 104 ? 7.980 2.893 1.613 1.00 95.94 104 SER A CA 1
ATOM 819 C C . SER A 1 104 ? 8.077 3.205 3.110 1.00 95.94 104 SER A C 1
ATOM 821 O O . SER A 1 104 ? 7.058 3.459 3.752 1.00 95.94 104 SER A O 1
ATOM 823 N N . LEU A 1 105 ? 9.287 3.241 3.675 1.00 95.62 105 LEU A N 1
ATOM 824 C CA . LEU A 1 105 ? 9.502 3.614 5.076 1.00 95.62 105 LEU A CA 1
ATOM 825 C C . LEU A 1 105 ? 9.069 5.056 5.354 1.00 95.62 105 LEU A C 1
ATOM 827 O O . LEU A 1 105 ? 8.472 5.319 6.398 1.00 95.62 105 LEU A O 1
ATOM 831 N N . VAL A 1 106 ? 9.305 5.975 4.414 1.00 94.75 106 VAL A N 1
ATOM 832 C CA . VAL A 1 106 ? 8.830 7.361 4.520 1.00 94.75 106 VAL A CA 1
ATOM 833 C C . VAL A 1 106 ? 7.298 7.425 4.502 1.00 94.75 106 VAL A C 1
ATOM 835 O O . VAL A 1 106 ? 6.720 8.142 5.318 1.00 94.75 106 VAL A O 1
ATOM 838 N N . ILE A 1 107 ? 6.624 6.638 3.651 1.00 93.69 107 ILE A N 1
ATOM 839 C CA . ILE A 1 107 ? 5.150 6.527 3.671 1.00 93.69 107 ILE A CA 1
ATOM 840 C C . ILE A 1 107 ? 4.681 6.053 5.046 1.00 93.69 107 ILE A C 1
ATOM 842 O O . ILE A 1 107 ? 3.818 6.682 5.654 1.00 93.69 107 ILE A O 1
ATOM 846 N N . ILE A 1 108 ? 5.273 4.977 5.569 1.00 93.75 108 ILE A N 1
ATOM 847 C CA . ILE A 1 108 ? 4.918 4.443 6.889 1.00 93.75 108 ILE A CA 1
ATOM 848 C C . ILE A 1 108 ? 5.098 5.517 7.966 1.00 93.75 108 ILE A C 1
ATOM 850 O O . ILE A 1 108 ? 4.183 5.735 8.760 1.00 93.75 108 ILE A O 1
ATOM 854 N N . TYR A 1 109 ? 6.231 6.223 7.966 1.00 91.44 109 TYR A N 1
ATOM 855 C CA . TYR A 1 109 ? 6.507 7.315 8.899 1.00 91.44 109 TYR A CA 1
ATOM 856 C C . TYR A 1 109 ? 5.430 8.410 8.851 1.00 91.44 109 TYR A C 1
ATOM 858 O O . TYR A 1 109 ? 4.941 8.835 9.899 1.00 91.44 109 TYR A O 1
ATOM 866 N N . LEU A 1 110 ? 5.004 8.811 7.651 1.00 90.00 110 LEU A N 1
ATOM 867 C CA . LEU A 1 110 ? 3.942 9.803 7.453 1.00 90.00 110 LEU A CA 1
ATOM 868 C C . LEU A 1 110 ? 2.561 9.299 7.889 1.00 90.00 110 LEU A C 1
ATOM 870 O O . LEU A 1 110 ? 1.743 10.086 8.365 1.00 90.00 110 LEU A O 1
ATOM 874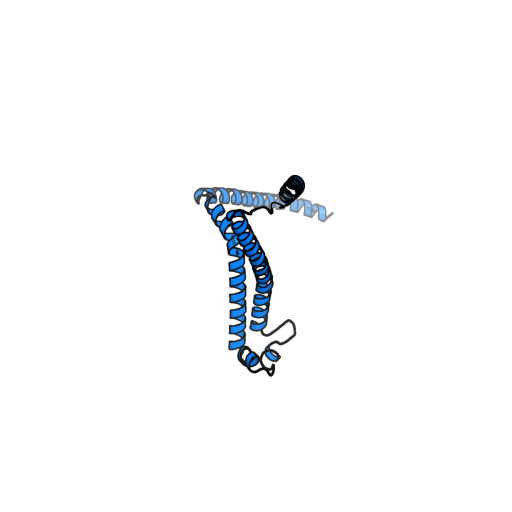 N N . LEU A 1 111 ? 2.296 7.996 7.767 1.00 89.44 111 LEU A N 1
ATOM 875 C CA . LEU A 1 111 ? 1.045 7.391 8.223 1.00 89.44 111 LEU A CA 1
ATOM 876 C C . LEU A 1 111 ? 0.969 7.237 9.747 1.00 89.44 111 LEU A C 1
ATOM 878 O O . LEU A 1 111 ? -0.132 7.296 10.294 1.00 89.44 111 LEU A O 1
ATOM 882 N N . LEU A 1 112 ? 2.088 7.066 10.458 1.00 88.06 112 LEU A N 1
ATOM 883 C CA . LEU A 1 112 ? 2.096 6.896 11.920 1.00 88.06 112 LEU A CA 1
ATOM 884 C C . LEU A 1 112 ? 1.265 7.938 12.699 1.00 88.06 112 LEU A C 1
ATOM 886 O O . LEU A 1 112 ? 0.457 7.516 13.534 1.00 88.06 112 LEU A O 1
ATOM 890 N N . PRO A 1 113 ? 1.396 9.265 12.481 1.00 86.44 113 PRO A N 1
ATOM 891 C CA . PRO A 1 113 ? 0.590 10.254 13.200 1.00 86.44 113 PRO A CA 1
ATOM 892 C C . PRO A 1 113 ? -0.914 10.150 12.910 1.00 86.44 113 PRO A C 1
ATOM 894 O O . PRO A 1 113 ? -1.707 10.515 13.772 1.00 86.44 113 PRO A O 1
ATOM 897 N N . ILE A 1 114 ? -1.313 9.625 11.746 1.00 84.94 114 ILE A N 1
ATOM 898 C CA . ILE A 1 114 ? -2.719 9.416 11.354 1.00 84.94 114 ILE A CA 1
ATOM 899 C C . ILE A 1 114 ? -3.259 8.112 11.964 1.00 84.94 114 ILE A C 1
ATOM 901 O O . ILE A 1 114 ? -4.376 8.050 12.485 1.00 84.94 114 ILE A O 1
ATOM 905 N N . LEU A 1 115 ? -2.449 7.053 11.944 1.00 86.81 115 LEU A N 1
ATOM 906 C CA . LEU A 1 115 ? -2.821 5.735 12.454 1.00 86.81 115 LEU A CA 1
ATOM 907 C C . LEU A 1 115 ? -2.851 5.682 13.984 1.00 86.81 115 LEU A C 1
ATOM 909 O O . LEU A 1 115 ? -3.667 4.962 14.553 1.00 86.81 115 LEU A O 1
ATOM 913 N N . ARG A 1 116 ? -1.993 6.443 14.673 1.00 86.50 116 ARG A N 1
ATOM 914 C CA . ARG A 1 116 ? -1.911 6.447 16.142 1.00 86.50 116 ARG A CA 1
ATOM 915 C C . ARG A 1 116 ? -3.232 6.820 16.841 1.00 86.50 116 ARG A C 1
ATOM 917 O O . ARG A 1 116 ? -3.634 6.044 17.710 1.00 86.50 116 ARG A O 1
ATOM 924 N N . PRO A 1 117 ? -3.918 7.937 16.516 1.00 85.50 117 PRO A N 1
ATOM 925 C CA . PRO A 1 117 ? -5.225 8.240 17.102 1.00 85.50 117 PRO A CA 1
ATOM 926 C C . PRO A 1 117 ? -6.279 7.212 16.673 1.00 85.50 117 PRO A C 1
ATOM 928 O O . PRO A 1 117 ? -7.006 6.702 17.521 1.00 85.50 117 PRO A O 1
ATOM 931 N N . SER A 1 118 ? -6.273 6.802 15.400 1.00 84.94 118 SER A N 1
ATOM 932 C CA . SER A 1 118 ? -7.197 5.793 14.863 1.00 84.94 118 SER A CA 1
ATOM 933 C C . SER A 1 118 ? -7.120 4.466 15.633 1.00 84.94 118 SER A C 1
ATOM 935 O O . SER A 1 118 ? -8.136 3.882 15.997 1.00 84.94 118 SER A O 1
ATOM 937 N N . TYR A 1 119 ? -5.913 4.002 15.969 1.00 86.94 119 TYR A N 1
ATOM 938 C CA . TYR A 1 119 ? -5.713 2.784 16.756 1.00 86.94 119 TYR A CA 1
ATOM 939 C C . TYR A 1 119 ? -6.197 2.927 18.207 1.00 86.94 119 TYR A C 1
ATOM 941 O O . TYR A 1 119 ? -6.716 1.974 18.791 1.00 86.94 119 TYR A O 1
ATOM 949 N N . GLN A 1 120 ? -6.056 4.114 18.805 1.00 88.75 120 GLN A N 1
ATOM 950 C CA . GLN A 1 120 ? -6.601 4.383 20.139 1.00 88.75 120 GLN A CA 1
ATOM 951 C C . GLN A 1 120 ? -8.131 4.385 20.144 1.00 88.75 120 GLN A C 1
ATOM 953 O O . GLN A 1 120 ? -8.733 3.949 21.125 1.00 88.75 120 GLN A O 1
ATOM 958 N N . GLU A 1 121 ? -8.762 4.836 19.064 1.00 88.31 121 GLU A N 1
ATOM 959 C CA . GLU A 1 121 ? -10.214 4.775 18.903 1.00 88.31 121 GLU A CA 1
ATOM 960 C C . GLU A 1 121 ? -10.706 3.353 18.629 1.00 88.31 121 GLU A C 1
ATOM 962 O O . GLU A 1 121 ? -11.662 2.918 19.266 1.00 88.31 121 GLU A O 1
ATOM 967 N N . LEU A 1 122 ? -10.001 2.573 17.802 1.00 88.44 122 LEU A N 1
ATOM 968 C CA . LEU A 1 122 ? -10.321 1.159 17.555 1.00 88.44 122 LEU A CA 1
ATOM 969 C C . LEU A 1 122 ? -10.306 0.308 18.831 1.00 88.44 122 LEU A C 1
ATOM 971 O O . LEU A 1 122 ? -11.068 -0.650 18.941 1.00 88.44 122 LEU A O 1
ATOM 975 N N . LYS A 1 123 ? -9.482 0.667 19.822 1.00 84.81 123 LYS A N 1
ATOM 976 C CA . LYS A 1 123 ? -9.489 0.019 21.145 1.00 84.81 123 LYS A CA 1
ATOM 977 C C . LYS A 1 123 ? -10.751 0.294 21.960 1.00 84.81 123 LYS A C 1
ATOM 979 O O . LYS A 1 123 ? -11.056 -0.478 22.862 1.00 84.81 123 LYS A O 1
ATOM 984 N N . LYS A 1 124 ? -11.454 1.393 21.682 1.00 89.62 124 LYS A N 1
ATOM 985 C CA . LYS A 1 124 ? -12.725 1.738 22.338 1.00 89.62 124 LYS A CA 1
ATOM 986 C C . LYS A 1 124 ? -13.912 1.042 21.675 1.00 89.62 124 LYS A C 1
ATOM 988 O O . LYS A 1 124 ? -14.989 1.002 22.260 1.00 89.62 124 LYS A O 1
ATOM 993 N N . VAL A 1 125 ? -13.727 0.508 20.469 1.00 88.75 125 VAL A N 1
ATOM 994 C CA . VAL A 1 125 ? -14.774 -0.218 19.756 1.00 88.75 125 VAL A CA 1
ATOM 995 C C . VAL A 1 125 ? -14.988 -1.574 20.423 1.00 88.75 125 VAL A C 1
ATOM 997 O O . VAL A 1 125 ? -14.079 -2.399 20.518 1.00 88.75 125 VAL A O 1
ATOM 1000 N N . THR A 1 126 ? -16.214 -1.814 20.881 1.00 85.56 126 THR A N 1
ATOM 1001 C CA . THR A 1 126 ? -16.664 -3.132 21.331 1.00 85.56 126 THR A CA 1
ATOM 1002 C C . THR A 1 126 ? -16.798 -4.045 20.120 1.00 85.56 126 THR A C 1
ATOM 1004 O O . THR A 1 126 ? -17.779 -3.967 19.377 1.00 85.56 126 THR A O 1
ATOM 1007 N N . TRP A 1 127 ? -15.799 -4.895 19.897 1.00 85.75 127 TRP A N 1
ATOM 1008 C CA . TRP A 1 127 ? -15.839 -5.859 18.805 1.00 85.75 127 TRP A CA 1
ATOM 1009 C C . TRP A 1 127 ? -16.945 -6.893 19.047 1.00 85.75 127 TRP A C 1
ATOM 1011 O O . TRP A 1 127 ? -17.072 -7.395 20.169 1.00 85.75 127 TRP A O 1
ATOM 1021 N N . PRO A 1 128 ? -17.755 -7.220 18.023 1.00 88.38 128 PRO A N 1
ATOM 1022 C CA . PRO A 1 128 ? -18.786 -8.236 18.151 1.00 88.38 128 PRO A CA 1
ATOM 1023 C C . PRO A 1 128 ? -18.148 -9.576 18.513 1.00 88.38 128 PRO A C 1
ATOM 1025 O O . PRO A 1 128 ? -17.106 -9.968 17.986 1.00 88.38 128 PRO A O 1
ATOM 1028 N N . THR A 1 129 ? -18.793 -10.304 19.418 1.00 91.62 129 THR A N 1
ATOM 1029 C CA . THR A 1 129 ? -18.363 -11.665 19.748 1.00 91.62 129 THR A CA 1
ATOM 1030 C C . THR A 1 129 ? -18.563 -12.588 18.546 1.00 91.62 129 THR A C 1
ATOM 1032 O O . THR A 1 129 ? -19.460 -12.367 17.731 1.00 91.62 129 THR A O 1
ATOM 1035 N N . ALA A 1 130 ? -17.787 -13.674 18.452 1.00 89.44 130 ALA A N 1
ATOM 1036 C CA . ALA A 1 130 ? -17.914 -14.647 17.360 1.00 89.44 130 ALA A CA 1
ATOM 1037 C C . ALA A 1 130 ? -19.357 -15.169 17.190 1.00 89.44 130 ALA A C 1
ATOM 1039 O O . ALA A 1 130 ? -19.827 -15.371 16.072 1.00 89.44 130 ALA A O 1
ATOM 1040 N N . LYS A 1 131 ? -20.095 -15.314 18.300 1.00 93.31 131 LYS A N 1
ATOM 1041 C CA . LYS A 1 131 ? -21.511 -15.708 18.296 1.00 93.31 131 LYS A CA 1
ATOM 1042 C C . LYS A 1 131 ? -22.410 -14.652 17.646 1.00 93.31 131 LYS A C 1
ATOM 1044 O O . LYS A 1 131 ? -23.280 -14.998 16.846 1.00 93.31 131 LYS A O 1
ATOM 1049 N N . GLN A 1 132 ? -22.211 -13.381 17.991 1.00 92.50 132 GLN A N 1
ATOM 1050 C CA . GLN A 1 132 ? -22.969 -12.276 17.407 1.00 92.50 132 GLN A CA 1
ATOM 1051 C C . GLN A 1 132 ? -22.660 -12.142 15.914 1.00 92.50 132 GLN A C 1
ATOM 1053 O O . GLN A 1 132 ? -23.577 -12.116 15.102 1.00 92.50 132 GLN A O 1
ATOM 1058 N N . LEU A 1 133 ? -21.378 -12.209 15.549 1.00 93.81 133 LEU A N 1
ATOM 1059 C CA . LEU A 1 133 ? -20.940 -12.135 14.159 1.00 93.81 133 LEU A CA 1
ATOM 1060 C C . LEU A 1 133 ? -21.515 -13.279 13.309 1.00 93.81 133 LEU A C 1
ATOM 1062 O O . LEU A 1 133 ? -21.996 -13.037 12.205 1.00 93.81 133 LEU A O 1
ATOM 1066 N N . GLY A 1 134 ? -21.548 -14.510 13.833 1.00 95.19 134 GLY A N 1
ATOM 1067 C CA . GLY A 1 134 ? -22.193 -15.643 13.161 1.00 95.19 134 GLY A CA 1
ATOM 1068 C C . GLY A 1 134 ? -23.710 -15.475 13.012 1.00 95.19 134 GLY A C 1
ATOM 1069 O O . GLY A 1 134 ? -24.273 -15.808 11.970 1.00 95.19 134 GLY A O 1
ATOM 1070 N N . THR A 1 135 ? -24.378 -14.906 14.019 1.00 95.81 135 THR A N 1
ATOM 1071 C CA . THR A 1 135 ? -25.825 -14.632 13.964 1.00 95.81 135 THR A CA 1
ATOM 1072 C C . THR A 1 135 ? -26.146 -13.570 12.912 1.00 95.81 135 THR A C 1
ATOM 1074 O O . THR A 1 135 ? -27.039 -13.765 12.091 1.00 95.81 135 THR A O 1
ATOM 1077 N N . ASP A 1 136 ? -25.393 -12.474 12.884 1.00 95.31 136 ASP A N 1
ATOM 1078 C CA . ASP A 1 136 ? -25.622 -11.388 11.930 1.00 95.31 136 ASP A CA 1
ATOM 1079 C C . ASP A 1 136 ? -25.267 -11.826 10.502 1.00 95.31 136 ASP A C 1
ATOM 1081 O O . ASP A 1 136 ? -26.053 -11.627 9.574 1.00 95.31 136 ASP A O 1
ATOM 1085 N N . THR A 1 137 ? -24.146 -12.534 10.330 1.00 96.44 137 THR A N 1
ATOM 1086 C CA . THR A 1 137 ? -23.731 -13.082 9.027 1.00 96.44 137 THR A CA 1
ATOM 1087 C C . THR A 1 137 ? -24.751 -14.085 8.492 1.00 96.44 137 THR A C 1
ATOM 1089 O O . THR A 1 137 ? -25.128 -14.010 7.325 1.00 96.44 137 THR A O 1
ATOM 1092 N N . SER A 1 138 ? -25.246 -15.002 9.331 1.00 97.12 138 SER A N 1
ATOM 1093 C CA . SER A 1 138 ? -26.239 -16.001 8.906 1.00 97.12 138 SER A CA 1
ATOM 1094 C C . SER A 1 138 ? -27.580 -15.375 8.528 1.00 97.12 138 SER A C 1
ATOM 1096 O O . SER A 1 138 ? -28.192 -15.822 7.562 1.00 97.12 138 SER A O 1
ATOM 1098 N N . ARG A 1 139 ? -28.014 -14.306 9.209 1.00 96.81 139 ARG A N 1
ATOM 1099 C CA . ARG A 1 139 ? -29.217 -13.544 8.828 1.00 96.81 139 ARG A CA 1
ATOM 1100 C C . ARG A 1 139 ? -29.071 -12.899 7.453 1.00 96.81 139 ARG A C 1
ATOM 1102 O O . ARG A 1 139 ? -29.965 -13.043 6.622 1.00 96.81 139 ARG A O 1
ATOM 1109 N N . VAL A 1 140 ? -27.949 -12.224 7.202 1.00 97.75 140 VAL A N 1
ATOM 1110 C CA . VAL A 1 140 ? -27.676 -11.592 5.900 1.00 97.75 140 VAL A CA 1
ATOM 1111 C C . VAL A 1 140 ? -27.569 -12.649 4.801 1.00 97.75 140 VAL A C 1
ATOM 1113 O O . VAL A 1 140 ? -28.167 -12.506 3.737 1.00 97.75 140 VAL A O 1
ATOM 1116 N N . PHE A 1 141 ? -26.873 -13.751 5.073 1.00 98.00 141 PHE A N 1
ATOM 1117 C CA . PHE A 1 141 ? -26.741 -14.852 4.127 1.00 98.00 141 PHE A CA 1
ATOM 1118 C C . PHE A 1 141 ? -28.096 -15.499 3.803 1.00 98.00 141 PHE A C 1
ATOM 1120 O O . PHE A 1 141 ? -28.418 -15.692 2.633 1.00 98.00 141 PHE A O 1
ATOM 1127 N N . ALA A 1 142 ? -28.928 -15.764 4.813 1.00 97.94 142 ALA A N 1
ATOM 1128 C CA . ALA A 1 142 ? -30.278 -16.291 4.620 1.00 97.94 142 ALA A CA 1
ATOM 1129 C C . ALA A 1 142 ? -31.152 -15.339 3.790 1.00 97.94 142 ALA A C 1
ATOM 1131 O O . ALA A 1 142 ? -31.902 -15.793 2.928 1.00 97.94 142 ALA A O 1
ATOM 1132 N N . PHE A 1 143 ? -31.020 -14.025 3.995 1.00 98.19 143 PHE A N 1
ATOM 1133 C CA . PHE A 1 143 ? -31.708 -13.024 3.182 1.00 98.19 143 PHE A CA 1
ATOM 1134 C C . PHE A 1 143 ? -31.263 -13.061 1.712 1.00 98.19 143 PHE A C 1
ATOM 1136 O O . PHE A 1 143 ? -32.108 -13.025 0.818 1.00 98.19 143 PHE A O 1
ATOM 1143 N N . PHE A 1 144 ? -29.963 -13.205 1.437 1.00 98.25 144 PHE A N 1
ATOM 1144 C CA . PHE A 1 144 ? -29.477 -13.361 0.063 1.00 98.25 144 PHE A CA 1
ATOM 1145 C C . PHE A 1 144 ? -29.972 -14.645 -0.599 1.00 98.25 144 PHE A C 1
ATOM 1147 O O . PHE A 1 144 ? -30.409 -14.601 -1.748 1.00 98.25 144 PHE A O 1
ATOM 1154 N N . VAL A 1 145 ? -29.962 -15.770 0.118 1.00 98.00 145 VAL A N 1
ATOM 1155 C CA . VAL A 1 145 ? -30.512 -17.035 -0.393 1.00 98.00 145 VAL A CA 1
ATOM 1156 C C . VAL A 1 145 ? -32.004 -16.887 -0.695 1.00 98.00 145 VAL A C 1
ATOM 1158 O O . VAL A 1 145 ? -32.461 -17.304 -1.758 1.00 98.00 145 VAL A O 1
ATOM 1161 N N . PHE A 1 146 ? -32.758 -16.237 0.192 1.00 98.12 146 PHE A N 1
ATOM 1162 C CA . PHE A 1 146 ? -34.170 -15.945 -0.035 1.00 98.12 146 PHE A CA 1
ATOM 1163 C C . PHE A 1 146 ? -34.389 -15.107 -1.304 1.00 98.12 146 PHE A C 1
ATOM 1165 O O . PHE A 1 146 ? -35.207 -15.483 -2.143 1.00 98.12 146 PHE A O 1
ATOM 1172 N N . LEU A 1 147 ? -33.635 -14.016 -1.487 1.00 98.19 147 LEU A N 1
ATOM 1173 C CA . LEU A 1 147 ? -33.730 -13.186 -2.693 1.00 98.19 147 LEU A CA 1
ATOM 1174 C C . LEU A 1 147 ? -33.360 -13.958 -3.964 1.00 98.19 147 LEU A C 1
ATOM 1176 O O . LEU A 1 147 ? -34.035 -13.815 -4.981 1.00 98.19 147 LEU A O 1
ATOM 1180 N N . MET A 1 148 ? -32.324 -14.796 -3.911 1.00 98.12 148 MET A N 1
ATOM 1181 C CA . MET A 1 148 ? -31.912 -15.630 -5.041 1.00 98.12 148 MET A CA 1
ATOM 1182 C C . MET A 1 148 ? -33.038 -16.575 -5.477 1.00 98.12 148 MET A C 1
ATOM 1184 O O . MET A 1 148 ? -33.346 -16.667 -6.668 1.00 98.12 148 MET A O 1
ATOM 1188 N N . VAL A 1 149 ? -33.677 -17.249 -4.517 1.00 98.06 149 VAL A N 1
ATOM 1189 C CA . VAL A 1 149 ? -34.825 -18.128 -4.782 1.00 98.06 149 VAL A CA 1
ATOM 1190 C C . VAL A 1 149 ? -35.995 -17.324 -5.342 1.00 98.06 149 VAL A C 1
ATOM 1192 O O . VAL A 1 149 ? -36.558 -17.710 -6.364 1.00 98.06 149 VAL A O 1
ATOM 1195 N N . LEU A 1 150 ? -36.328 -16.186 -4.729 1.00 97.81 150 LEU A N 1
ATOM 1196 C CA . LEU A 1 150 ? -37.418 -15.321 -5.177 1.00 97.81 150 LEU A CA 1
ATOM 1197 C C . LEU A 1 150 ? -37.224 -14.860 -6.630 1.00 97.81 150 LEU A C 1
ATOM 1199 O O . LEU A 1 150 ? -38.137 -14.994 -7.442 1.00 97.81 150 LEU A O 1
ATOM 1203 N N . PHE A 1 151 ? -36.036 -14.363 -6.984 1.00 97.12 151 PHE A N 1
ATOM 1204 C CA . PHE A 1 151 ? -35.751 -13.920 -8.352 1.00 97.12 151 PHE A CA 1
ATOM 1205 C C . PHE A 1 151 ? -35.736 -15.068 -9.354 1.00 97.12 151 PHE A C 1
ATOM 1207 O O . PHE A 1 151 ? -36.201 -14.898 -10.478 1.00 97.12 151 PHE A O 1
ATOM 1214 N N . THR A 1 152 ? -35.268 -16.246 -8.946 1.00 96.50 152 THR A N 1
ATOM 1215 C CA . THR A 1 152 ? -35.310 -17.440 -9.795 1.00 96.50 152 THR A CA 1
ATOM 1216 C C . THR A 1 152 ? -36.757 -17.857 -10.073 1.00 96.50 152 THR A C 1
ATOM 1218 O O . THR A 1 152 ? -37.103 -18.154 -11.214 1.00 96.50 152 THR A O 1
ATOM 1221 N N . LEU A 1 153 ? -37.630 -17.816 -9.061 1.00 97.06 153 LEU A N 1
ATOM 1222 C CA . LEU A 1 153 ? -39.062 -18.080 -9.227 1.00 97.06 153 LEU A CA 1
ATOM 1223 C C . LEU A 1 153 ? -39.734 -17.049 -10.137 1.00 97.06 153 LEU A C 1
ATOM 1225 O O . LEU A 1 153 ? -40.523 -17.430 -11.001 1.00 97.06 153 LEU A O 1
ATOM 1229 N N . TYR A 1 154 ? -39.403 -15.763 -9.989 1.00 96.56 154 TYR A N 1
ATOM 1230 C CA . TYR A 1 154 ? -39.893 -14.738 -10.909 1.00 96.56 154 TYR A CA 1
ATOM 1231 C C . TYR A 1 154 ? -39.413 -14.964 -12.340 1.00 96.56 154 TYR A C 1
ATOM 1233 O O . TYR A 1 154 ? -40.227 -14.836 -13.248 1.00 96.56 154 TYR A O 1
ATOM 1241 N N . GLY A 1 155 ? -38.155 -15.359 -12.549 1.00 94.56 155 GLY A N 1
ATOM 1242 C CA . GLY A 1 155 ? -37.661 -15.763 -13.868 1.00 94.56 155 GLY A CA 1
ATOM 1243 C C . GLY A 1 155 ? -38.503 -16.895 -14.455 1.00 94.56 155 GLY A C 1
ATOM 1244 O O . GLY A 1 155 ? -39.075 -16.745 -15.526 1.00 94.56 155 GLY A O 1
ATOM 1245 N N . PHE A 1 156 ? -38.714 -17.982 -13.709 1.00 95.19 156 PHE A N 1
ATOM 1246 C CA . PHE A 1 156 ? -39.553 -19.093 -14.178 1.00 95.19 156 PHE A CA 1
ATOM 1247 C C . PHE A 1 156 ? -40.995 -18.690 -14.512 1.00 95.19 156 PHE A C 1
ATOM 1249 O O . PHE A 1 156 ? -41.561 -19.205 -15.476 1.00 95.19 156 PHE A O 1
ATOM 1256 N N . ALA A 1 157 ? -41.598 -17.793 -13.729 1.00 93.31 157 ALA A N 1
ATOM 1257 C CA . ALA A 1 157 ? -42.974 -17.355 -13.943 1.00 93.31 157 ALA A CA 1
ATOM 1258 C C . ALA A 1 157 ? -43.109 -16.348 -15.097 1.00 93.31 157 ALA A C 1
ATOM 1260 O O . ALA A 1 157 ? -44.079 -16.403 -15.853 1.00 93.31 157 ALA A O 1
ATOM 1261 N N . LEU A 1 158 ? -42.158 -15.421 -15.227 1.00 95.31 158 LEU A N 1
ATOM 1262 C CA . LEU A 1 158 ? -42.243 -14.297 -16.158 1.00 95.31 158 LEU A CA 1
ATOM 1263 C C . LEU A 1 158 ? -41.554 -14.575 -17.499 1.00 95.31 158 LEU A C 1
ATOM 1265 O O . LEU A 1 158 ? -41.993 -14.035 -18.512 1.00 95.31 158 LEU A O 1
ATOM 1269 N N . ASP A 1 159 ? -40.535 -15.436 -17.553 1.00 93.50 159 ASP A N 1
ATOM 1270 C CA . ASP A 1 159 ? -39.828 -15.771 -18.797 1.00 93.50 159 ASP A CA 1
ATOM 1271 C C . ASP A 1 159 ? -40.763 -16.290 -19.902 1.00 93.50 159 ASP A C 1
ATOM 1273 O O . ASP A 1 159 ? -40.611 -15.852 -21.044 1.00 93.50 159 ASP A O 1
ATOM 1277 N N . PRO A 1 160 ? -41.743 -17.183 -19.638 1.00 92.88 160 PRO A N 1
ATOM 1278 C CA . PRO A 1 160 ? -42.682 -17.622 -20.670 1.00 92.88 160 PRO A CA 1
ATOM 1279 C C . PRO A 1 160 ? -43.556 -16.476 -21.190 1.00 92.88 160 PRO A C 1
ATOM 1281 O O . PRO A 1 160 ? -43.793 -16.380 -22.393 1.00 92.88 160 PRO A O 1
ATOM 1284 N N . LEU A 1 161 ? -43.996 -15.588 -20.293 1.00 92.25 161 LEU A N 1
ATOM 1285 C CA . LEU A 1 161 ? -44.808 -14.422 -20.636 1.00 92.25 161 LEU A CA 1
ATOM 1286 C C . LEU A 1 161 ? -44.016 -13.433 -21.497 1.00 92.25 161 LEU A C 1
ATOM 1288 O O . LEU A 1 161 ? -44.525 -12.960 -22.512 1.00 92.25 161 LEU A O 1
ATOM 1292 N N . PHE A 1 162 ? -42.758 -13.167 -21.144 1.00 92.88 162 PHE A N 1
ATOM 1293 C CA . PHE A 1 162 ? -41.886 -12.314 -21.944 1.00 92.88 162 PHE A CA 1
ATOM 1294 C C . PHE A 1 162 ? -41.543 -12.948 -23.291 1.00 92.88 162 PHE A C 1
ATOM 1296 O O . PHE A 1 162 ? -41.609 -12.262 -24.305 1.00 92.88 162 PHE A O 1
ATOM 1303 N N . LYS A 1 163 ? -41.247 -14.253 -23.344 1.00 93.12 163 LYS A N 1
ATOM 1304 C CA . LYS A 1 163 ? -41.024 -14.962 -24.617 1.00 93.12 163 LYS A CA 1
ATOM 1305 C C . LYS A 1 163 ? -42.230 -14.866 -25.548 1.00 93.12 163 LYS A C 1
ATOM 1307 O O . LYS A 1 163 ? -42.041 -14.657 -26.740 1.00 93.12 163 LYS A O 1
ATOM 1312 N N . TRP A 1 164 ? -43.446 -14.988 -25.013 1.00 93.38 164 TRP A N 1
ATOM 1313 C CA . TRP A 1 164 ? -44.667 -14.786 -25.793 1.00 93.38 164 TRP A CA 1
ATOM 1314 C C . TRP A 1 164 ? -44.779 -13.344 -26.301 1.00 93.38 164 TRP A C 1
ATOM 1316 O O . TRP A 1 164 ? -44.976 -13.138 -27.496 1.00 93.38 164 TRP A O 1
ATOM 1326 N N . LEU A 1 165 ? -44.567 -12.351 -25.432 1.00 92.19 165 LEU A N 1
ATOM 1327 C CA . LEU A 1 165 ? -44.641 -10.937 -25.807 1.00 92.19 165 LEU A CA 1
ATOM 1328 C C . LEU A 1 165 ? -43.611 -10.546 -26.881 1.00 92.19 165 LEU A C 1
ATOM 1330 O O . LEU A 1 165 ? -43.943 -9.784 -27.776 1.00 92.19 165 LEU A O 1
ATOM 1334 N N . TYR A 1 166 ? -42.386 -11.076 -26.817 1.00 92.50 166 TYR A N 1
ATOM 1335 C CA . TYR A 1 166 ? -41.336 -10.818 -27.815 1.00 92.50 166 TYR A CA 1
ATOM 1336 C C . TYR A 1 166 ? -41.530 -11.570 -29.137 1.00 92.50 166 TYR A C 1
ATOM 1338 O O . TYR A 1 166 ? -40.822 -11.290 -30.102 1.00 92.50 166 TYR A O 1
ATOM 1346 N N . SER A 1 167 ? -42.432 -12.553 -29.176 1.00 91.19 167 SER A N 1
ATOM 1347 C CA . SER A 1 167 ? -42.786 -13.262 -30.411 1.00 91.19 167 SER A CA 1
ATOM 1348 C C . SER A 1 167 ? -43.891 -12.570 -31.216 1.00 91.19 167 SER A C 1
ATOM 1350 O O . SER A 1 167 ? -44.161 -12.992 -32.341 1.00 91.19 167 SER A O 1
ATOM 1352 N N . LEU A 1 168 ? -44.525 -11.549 -30.628 1.00 84.12 168 LEU A N 1
ATOM 1353 C CA . LEU A 1 168 ? -45.553 -10.704 -31.235 1.00 84.12 168 LEU A CA 1
ATOM 1354 C C . LEU A 1 168 ? -44.915 -9.552 -32.025 1.00 84.12 168 LEU A C 1
ATOM 1356 O O . LEU A 1 168 ? -45.462 -9.225 -33.101 1.00 84.12 168 LEU A O 1
#

Secondary structure (DSSP, 8-state):
-HHHHHHHHHHTTS---------HHHHHHHHHHHHHHHHHHHHHHHHHHHHHHHHHHHHHHHTEETTEESTTTTT-SS-HHHHHHHSSHHHHHHHHHHHHHHHHHHHHHHHHHHHHHHHHHHTTS-PPPHHHHHHHHHHHHHHHHHHHHHHHHHHHHHHHHHHHHHT-